Protein AF-A0A0B8PFQ0-F1 (afdb_monomer)

Organism: NCBI:txid1481914

Radius of gyration: 17.07 Å; Cα contacts (8 Å, |Δi|>4): 41; chains: 1; bounding box: 43×24×39 Å

Solvent-accessible surface area (backbone atoms only — not comparable to 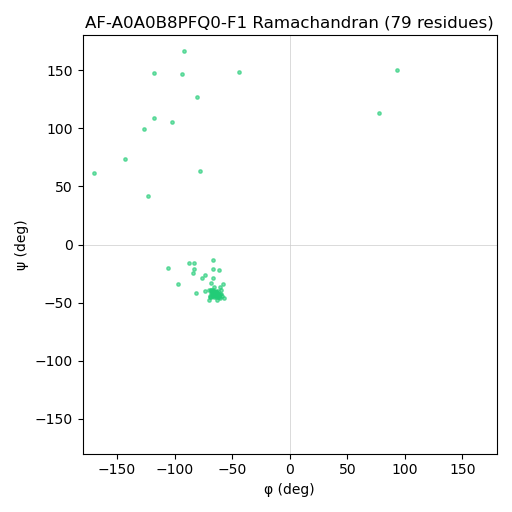full-atom values): 4539 Å² total; per-residue (Å²): 111,69,68,61,52,52,53,52,52,57,51,28,67,60,57,54,30,59,43,55,51,53,49,54,52,52,51,49,60,50,46,34,25,49,48,44,30,48,52,46,58,73,77,34,97,81,65,51,74,65,58,41,50,51,27,27,49,50,24,45,49,52,51,49,50,50,47,48,62,63,61,70,61,61,88,82,73,103,69,89,86

Nearest PDB structures (foldseek):
  5zgh-assembly1_K  TM=6.502E-01  e=6.152E+00  Cyanidioschyzon merolae strain 10D
  7blz-assembly1_K  TM=5.875E-01  e=9.419E+00  Cyanidioschyzon merolae strain 10D

InterPro domains:
  IPR001734 Sodium/solute symporter [PF00474] (19-59)
  IPR001734 Sodium/solute symporter [PS50283] (1-73)
  IPR038377 Sodium/glucose symporter superfamily [G3DSA:1.20.1730.10] (1-78)
  IPR050277 Sodium:Solute Symporter [PTHR48086] (3-70)

pLDDT: mean 73.89, std 12.95, range [38.06, 88.75]

Foldseek 3Di:
DVVVVVVCVVVCVVPVLVVVLVCVVVVQLVCLLVVQLVVCVVPDPDDDPVSSVVSNCVSNVVVVVVCCVVVVPDDDDSPDD

Mean predicted aligned error: 10.7 Å

Secondary structure (DSSP, 8-state):
-HHHHHHHHHHHHSSHHHHHHHHHHHHHHHHHHHHHHHHHHHH-TT--HHHHHHHHHHHHHHHHHHHHHHHHS--------

Structure (mmCIF, N/CA/C/O backbone):
data_AF-A0A0B8PFQ0-F1
#
_entry.id   AF-A0A0B8PFQ0-F1
#
loop_
_atom_site.group_PDB
_atom_site.id
_atom_site.type_symbol
_atom_site.label_atom_id
_atom_site.label_alt_id
_atom_site.label_comp_id
_atom_site.label_asym_id
_atom_site.label_entity_id
_atom_site.label_seq_id
_atom_site.pdbx_PDB_ins_code
_atom_site.Cartn_x
_atom_site.Cartn_y
_atom_site.Cartn_z
_atom_site.occupancy
_atom_site.B_iso_or_equiv
_atom_site.auth_seq_id
_atom_site.auth_comp_id
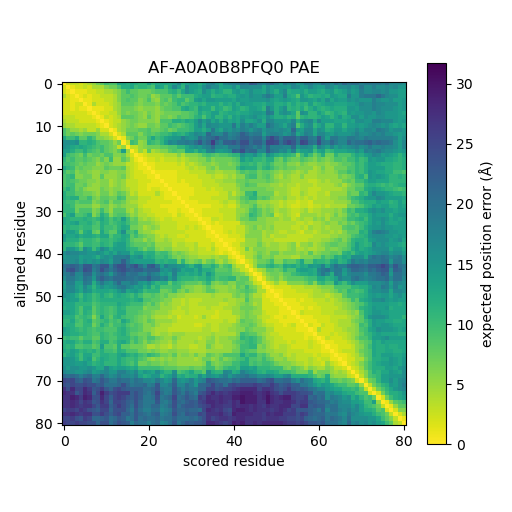_atom_site.auth_asym_id
_atom_site.auth_atom_id
_atom_site.pdbx_PDB_model_num
ATOM 1 N N . MET A 1 1 ? 1.805 9.078 -21.743 1.00 65.81 1 MET A N 1
ATOM 2 C CA . MET A 1 1 ? 1.251 7.733 -21.465 1.00 65.81 1 MET A CA 1
A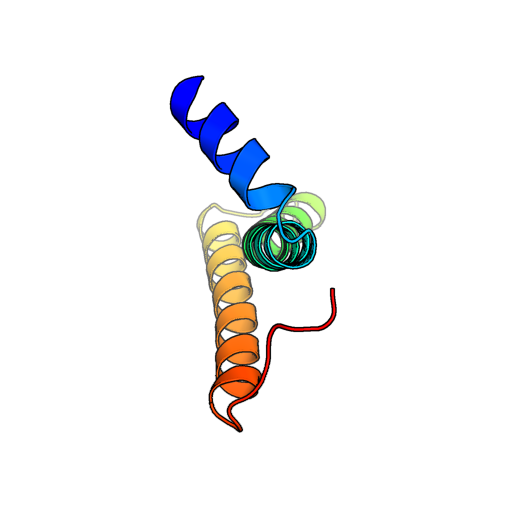TOM 3 C C . MET A 1 1 ? 1.809 6.678 -22.419 1.00 65.81 1 MET A C 1
ATOM 5 O O . MET A 1 1 ? 2.537 5.811 -21.965 1.00 65.81 1 MET A O 1
ATOM 9 N N . ALA A 1 2 ? 1.560 6.778 -23.731 1.00 78.31 2 ALA A N 1
ATOM 10 C CA . ALA A 1 2 ? 1.959 5.753 -24.706 1.00 78.31 2 ALA A CA 1
ATOM 11 C C . ALA A 1 2 ? 3.482 5.528 -24.817 1.00 78.31 2 ALA A C 1
ATOM 13 O O . ALA A 1 2 ? 3.927 4.388 -24.864 1.00 78.31 2 ALA A O 1
ATOM 14 N N . VAL A 1 3 ? 4.286 6.599 -24.776 1.00 82.38 3 VAL A N 1
ATOM 15 C CA . VAL A 1 3 ? 5.760 6.504 -24.845 1.00 82.38 3 VAL A CA 1
ATOM 16 C C . VAL A 1 3 ? 6.336 5.757 -23.636 1.00 82.38 3 VAL A C 1
ATOM 18 O O . VAL A 1 3 ? 7.181 4.885 -23.795 1.00 82.38 3 VAL A O 1
ATOM 21 N N . ALA A 1 4 ? 5.829 6.039 -22.432 1.00 78.50 4 ALA A N 1
ATOM 22 C CA . ALA A 1 4 ? 6.267 5.369 -21.208 1.00 78.50 4 ALA A CA 1
ATOM 23 C C . ALA A 1 4 ? 5.910 3.872 -21.208 1.00 78.50 4 ALA A C 1
ATOM 25 O O . ALA A 1 4 ? 6.736 3.051 -20.826 1.00 78.50 4 ALA A O 1
ATOM 26 N N . ILE A 1 5 ? 4.713 3.516 -21.693 1.00 78.00 5 ILE A N 1
ATOM 27 C CA . ILE A 1 5 ? 4.274 2.117 -21.821 1.00 78.00 5 ILE A CA 1
ATOM 28 C C . ILE A 1 5 ? 5.109 1.381 -22.881 1.00 78.00 5 ILE A C 1
ATOM 30 O O . ILE A 1 5 ? 5.518 0.249 -22.648 1.00 78.00 5 ILE A O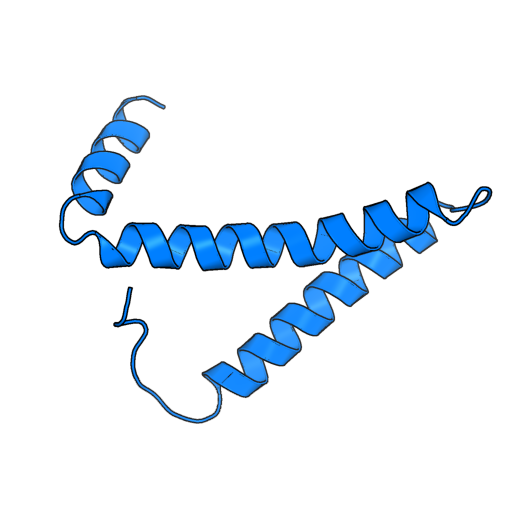 1
ATOM 34 N N . GLY A 1 6 ? 5.422 2.029 -24.010 1.00 80.88 6 GLY A N 1
ATOM 35 C CA . GLY A 1 6 ? 6.270 1.452 -25.059 1.00 80.88 6 GLY A CA 1
ATOM 36 C C . GLY A 1 6 ? 7.702 1.172 -24.592 1.00 80.88 6 GLY A C 1
ATOM 37 O O . GLY A 1 6 ? 8.227 0.089 -24.835 1.00 80.88 6 GLY A O 1
ATOM 38 N N . VAL A 1 7 ? 8.312 2.109 -23.857 1.00 78.19 7 VAL A N 1
ATOM 39 C CA . VAL A 1 7 ? 9.661 1.937 -23.288 1.00 78.19 7 VAL A CA 1
ATOM 40 C C . VAL A 1 7 ? 9.671 0.881 -22.176 1.00 78.19 7 VAL A C 1
ATOM 42 O O . VAL A 1 7 ? 10.571 0.046 -22.145 1.00 78.19 7 VAL A O 1
ATOM 45 N N . ALA A 1 8 ? 8.659 0.863 -21.301 1.00 73.94 8 ALA A N 1
ATOM 46 C CA . ALA A 1 8 ? 8.535 -0.138 -20.240 1.00 73.94 8 ALA A CA 1
ATOM 47 C C . ALA A 1 8 ? 8.290 -1.553 -20.790 1.00 73.94 8 ALA A C 1
ATOM 49 O O . ALA A 1 8 ? 8.872 -2.510 -20.289 1.00 73.94 8 ALA A O 1
ATOM 50 N N . GLY A 1 9 ? 7.483 -1.690 -21.847 1.00 76.50 9 GLY A N 1
ATOM 51 C CA . GLY A 1 9 ? 7.287 -2.961 -22.545 1.00 76.50 9 GLY A CA 1
ATOM 52 C C . GLY A 1 9 ? 8.570 -3.461 -23.212 1.00 76.50 9 GLY A C 1
ATOM 53 O O . GLY A 1 9 ? 8.898 -4.639 -23.103 1.00 76.50 9 GLY A O 1
ATOM 54 N N . TYR A 1 10 ? 9.343 -2.564 -23.835 1.00 75.56 10 TYR A N 1
ATOM 55 C CA . TYR A 1 10 ? 10.621 -2.918 -24.458 1.00 75.56 10 TYR A CA 1
ATOM 56 C C . TYR A 1 10 ? 11.692 -3.338 -23.433 1.00 75.56 10 TYR A C 1
ATOM 58 O O . TYR A 1 10 ? 12.376 -4.338 -23.645 1.00 75.56 10 TYR A O 1
ATOM 66 N N . LEU A 1 11 ? 11.804 -2.630 -22.300 1.00 71.19 11 LEU A N 1
ATOM 67 C CA . LEU A 1 11 ? 12.714 -3.000 -21.202 1.00 71.19 11 LEU A CA 1
ATOM 68 C C . LEU A 1 11 ? 12.237 -4.221 -20.398 1.00 71.19 11 LEU A C 1
ATOM 70 O O . LEU A 1 11 ? 13.052 -4.907 -19.795 1.00 71.19 11 LEU A O 1
ATOM 74 N N . GLY A 1 12 ? 10.932 -4.494 -20.358 1.00 68.88 12 GLY A N 1
ATOM 75 C CA . GLY A 1 12 ? 10.381 -5.651 -19.650 1.00 68.88 12 GLY A CA 1
ATOM 76 C C . GLY A 1 12 ? 10.572 -6.973 -20.395 1.00 68.88 12 GLY A C 1
ATOM 77 O O . GLY A 1 12 ? 10.687 -8.016 -19.760 1.00 68.88 12 GLY A O 1
ATOM 78 N N . LEU A 1 13 ? 10.632 -6.940 -21.730 1.00 69.38 13 LEU A N 1
ATOM 79 C CA . LEU A 1 13 ? 10.849 -8.126 -22.569 1.00 69.38 13 LEU A CA 1
ATOM 80 C C . LEU A 1 13 ? 12.339 -8.505 -22.708 1.00 69.38 13 LEU A C 1
ATOM 82 O O . LEU A 1 13 ? 12.645 -9.661 -22.987 1.00 69.38 13 LEU A O 1
ATOM 86 N N . ASN A 1 14 ? 13.259 -7.566 -22.463 1.00 68.25 14 ASN A N 1
ATOM 87 C CA . ASN A 1 14 ? 14.713 -7.754 -22.497 1.00 68.25 14 ASN A CA 1
ATOM 88 C C . ASN A 1 14 ? 15.337 -7.266 -21.173 1.00 68.25 14 ASN A C 1
ATOM 90 O O . ASN A 1 14 ? 15.581 -6.062 -21.080 1.00 68.25 14 ASN A O 1
ATOM 94 N N . PRO A 1 15 ? 15.683 -8.091 -20.163 1.00 64.81 15 PRO A N 1
ATOM 95 C CA . PRO A 1 15 ? 15.413 -9.500 -19.871 1.00 64.81 15 PRO A CA 1
ATOM 96 C C . PRO A 1 15 ? 14.171 -9.680 -18.956 1.00 64.81 15 PRO A C 1
ATOM 98 O O . PRO A 1 15 ? 13.951 -8.871 -18.049 1.00 64.81 15 PRO A O 1
ATOM 101 N N . PRO A 1 16 ? 13.393 -10.770 -19.116 1.00 62.81 16 PRO A N 1
ATOM 102 C CA . PRO A 1 16 ? 12.063 -10.943 -18.501 1.00 62.81 16 PRO A CA 1
ATOM 103 C C . PRO A 1 16 ? 12.048 -10.929 -16.963 1.00 62.81 16 PRO A C 1
ATOM 105 O O . PRO A 1 16 ? 11.026 -10.612 -16.348 1.00 62.81 16 PRO A O 1
ATOM 108 N N . GLY A 1 17 ? 13.188 -11.207 -16.336 1.00 69.62 17 GLY A N 1
ATOM 109 C CA . GLY A 1 17 ? 13.314 -11.256 -14.885 1.00 69.62 17 GLY A CA 1
ATOM 110 C C . GLY A 1 17 ? 13.126 -9.928 -14.154 1.00 69.62 17 GLY A C 1
ATOM 111 O O . GLY A 1 17 ? 12.611 -9.872 -13.034 1.00 69.62 17 GLY A O 1
ATOM 112 N N . PHE A 1 18 ? 13.456 -8.815 -14.813 1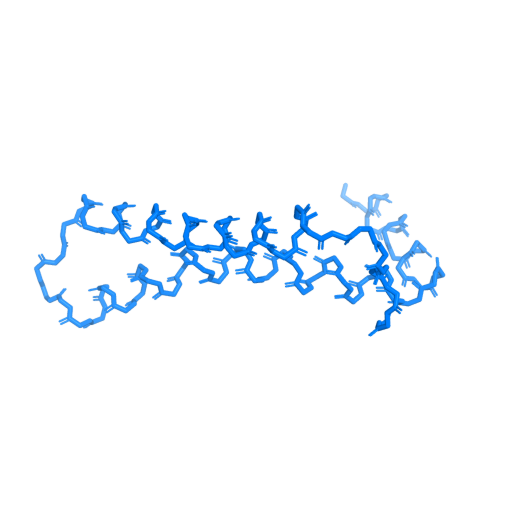.00 69.94 18 PHE A N 1
ATOM 113 C CA . PHE A 1 18 ? 13.298 -7.482 -14.232 1.00 69.94 18 PHE A CA 1
ATOM 114 C C . PHE A 1 18 ? 11.820 -7.080 -14.109 1.00 69.94 18 PHE A C 1
ATOM 116 O O . PHE A 1 18 ? 11.400 -6.501 -13.101 1.00 69.94 18 PHE A O 1
ATOM 123 N N . ALA A 1 19 ? 11.010 -7.430 -15.110 1.00 77.62 19 ALA A N 1
ATOM 124 C CA . ALA A 1 19 ? 9.574 -7.174 -15.089 1.00 77.62 19 ALA A CA 1
ATOM 125 C C . ALA A 1 19 ? 8.880 -7.989 -13.989 1.00 77.62 19 ALA A C 1
ATOM 127 O O . ALA A 1 19 ? 8.075 -7.451 -13.229 1.00 77.62 19 ALA A O 1
ATOM 128 N N . ALA A 1 20 ? 9.236 -9.268 -13.849 1.00 79.75 20 ALA A N 1
ATOM 129 C CA . ALA A 1 20 ? 8.648 -10.133 -12.835 1.00 79.75 20 ALA A CA 1
ATOM 130 C C . ALA A 1 20 ? 9.004 -9.6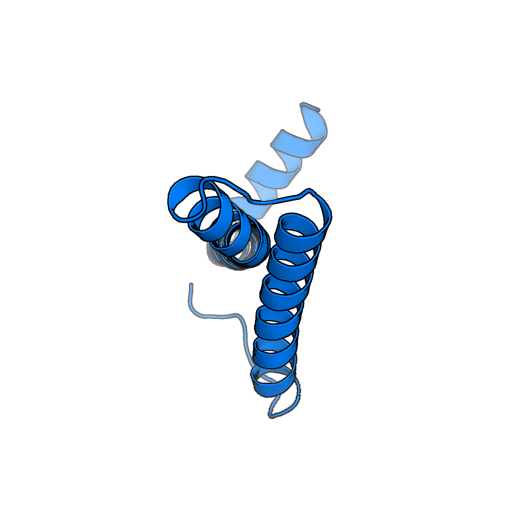69 -11.404 1.00 79.75 20 ALA A C 1
ATOM 132 O O . ALA A 1 20 ? 8.125 -9.583 -10.542 1.00 79.75 20 ALA A O 1
ATOM 133 N N . GLY A 1 21 ? 10.261 -9.281 -11.155 1.00 77.31 21 GLY A N 1
ATOM 134 C CA . GLY A 1 21 ? 10.711 -8.800 -9.841 1.00 77.31 21 GLY A CA 1
ATOM 135 C C . GLY A 1 21 ? 10.131 -7.453 -9.421 1.00 77.31 21 GLY A C 1
ATOM 136 O O . GLY A 1 21 ? 9.757 -7.274 -8.259 1.00 77.31 21 GLY A O 1
ATOM 137 N N . THR A 1 22 ? 10.002 -6.511 -10.353 1.00 81.12 22 THR A N 1
ATOM 138 C CA . THR A 1 22 ? 9.433 -5.187 -10.052 1.00 81.12 22 THR A CA 1
ATOM 139 C C . THR A 1 22 ? 7.941 -5.264 -9.728 1.00 81.12 22 THR A C 1
ATOM 141 O O . THR A 1 22 ? 7.498 -4.616 -8.778 1.00 81.12 22 THR A O 1
ATOM 144 N N . VAL A 1 23 ? 7.177 -6.109 -10.431 1.00 85.31 23 VAL A N 1
ATOM 145 C CA . VAL A 1 23 ? 5.757 -6.350 -10.124 1.00 85.31 23 VAL A CA 1
ATOM 146 C C . VAL A 1 23 ? 5.595 -7.058 -8.781 1.00 85.31 23 VAL A C 1
ATOM 148 O O . VAL A 1 23 ? 4.750 -6.647 -7.987 1.00 85.31 23 VAL A O 1
ATOM 151 N N . ALA A 1 24 ? 6.420 -8.069 -8.487 1.00 85.06 24 ALA A N 1
ATOM 152 C CA . ALA A 1 24 ? 6.363 -8.789 -7.214 1.00 85.06 24 ALA A CA 1
ATOM 153 C C . ALA A 1 24 ? 6.603 -7.859 -6.010 1.00 85.06 24 ALA A C 1
ATOM 155 O O . ALA A 1 24 ? 5.866 -7.919 -5.024 1.00 85.06 24 ALA A O 1
ATOM 156 N N . LEU A 1 25 ? 7.577 -6.947 -6.107 1.00 82.56 25 LEU A N 1
ATOM 157 C CA . LEU A 1 25 ? 7.829 -5.953 -5.061 1.00 82.56 25 LEU A CA 1
ATOM 158 C C . LEU A 1 25 ? 6.714 -4.906 -4.956 1.00 82.56 25 LEU A C 1
ATOM 160 O O . LEU A 1 25 ? 6.270 -4.600 -3.849 1.00 82.56 25 LEU A O 1
ATOM 164 N N . ALA A 1 26 ? 6.246 -4.369 -6.085 1.00 86.75 26 ALA A N 1
ATOM 165 C CA . ALA A 1 26 ? 5.206 -3.343 -6.095 1.00 86.75 26 ALA A CA 1
ATOM 166 C C . ALA A 1 26 ? 3.862 -3.878 -5.575 1.00 86.75 26 ALA A C 1
ATOM 168 O O . ALA A 1 26 ? 3.223 -3.237 -4.739 1.00 86.75 26 ALA A O 1
ATOM 169 N N . PHE A 1 27 ? 3.449 -5.068 -6.020 1.00 87.75 27 PHE A N 1
ATOM 170 C CA . PHE A 1 27 ? 2.220 -5.702 -5.553 1.00 87.75 27 PHE A CA 1
ATOM 171 C C . PHE A 1 27 ? 2.320 -6.099 -4.080 1.00 87.75 27 PHE A C 1
ATOM 173 O O . PHE A 1 27 ? 1.372 -5.870 -3.338 1.00 87.75 27 PHE A O 1
ATOM 180 N N . GLY A 1 28 ? 3.469 -6.612 -3.628 1.00 86.75 28 GLY A N 1
ATOM 181 C CA . GLY A 1 28 ? 3.693 -6.938 -2.218 1.00 86.75 28 GLY A CA 1
ATOM 182 C C . GLY A 1 28 ? 3.585 -5.721 -1.293 1.00 86.75 28 GLY A C 1
ATOM 183 O O . GLY A 1 28 ? 2.891 -5.781 -0.280 1.00 86.75 28 GLY A O 1
ATOM 184 N N . LEU A 1 29 ? 4.206 -4.595 -1.665 1.00 86.56 29 LEU A N 1
ATOM 185 C CA . LEU A 1 29 ? 4.121 -3.338 -0.907 1.00 86.56 29 LEU A CA 1
ATOM 186 C C . LEU A 1 29 ? 2.708 -2.739 -0.901 1.00 86.56 29 LEU A C 1
ATOM 188 O O . LEU A 1 29 ? 2.272 -2.187 0.107 1.00 86.56 29 LEU A O 1
ATOM 192 N N . ALA A 1 30 ? 1.974 -2.847 -2.010 1.00 88.38 30 ALA A N 1
ATOM 193 C CA . ALA A 1 30 ? 0.588 -2.393 -2.069 1.00 88.38 30 ALA A CA 1
ATOM 194 C C . ALA A 1 30 ? -0.331 -3.303 -1.234 1.00 88.38 30 ALA A C 1
ATOM 196 O O . ALA A 1 30 ? -1.109 -2.822 -0.406 1.00 88.38 30 ALA A O 1
ATOM 197 N N . ALA A 1 31 ? -0.204 -4.622 -1.401 1.00 86.44 31 ALA A N 1
ATOM 198 C CA . ALA A 1 31 ? -0.988 -5.623 -0.688 1.00 86.44 31 ALA A CA 1
ATOM 199 C C . ALA A 1 31 ? -0.775 -5.547 0.826 1.00 86.44 31 ALA A C 1
ATOM 201 O O . ALA A 1 31 ? -1.735 -5.697 1.577 1.00 86.44 31 ALA A O 1
ATOM 202 N N . SER A 1 32 ? 0.438 -5.249 1.295 1.00 88.00 32 SER A N 1
ATOM 203 C CA . SER A 1 32 ? 0.705 -5.179 2.729 1.00 88.00 32 SER A CA 1
ATOM 204 C C . SER A 1 32 ? -0.013 -4.043 3.446 1.00 88.00 32 SER A C 1
ATOM 206 O O . SER A 1 32 ? -0.215 -4.149 4.647 1.00 88.00 32 SER A O 1
ATOM 208 N N . SER A 1 33 ? -0.445 -2.993 2.744 1.00 84.94 33 SER A N 1
ATOM 209 C CA . SER A 1 33 ? -1.235 -1.897 3.325 1.00 84.94 33 SER A CA 1
ATOM 210 C C . SER A 1 33 ? -2.741 -2.062 3.092 1.00 84.94 33 SER A C 1
ATOM 212 O O . SER A 1 33 ? -3.545 -1.747 3.970 1.00 84.94 33 SER A O 1
ATOM 214 N N . ILE A 1 34 ? -3.129 -2.626 1.944 1.00 86.69 34 ILE A N 1
ATOM 215 C CA . ILE A 1 34 ? -4.530 -2.867 1.575 1.00 86.69 34 ILE A CA 1
ATOM 216 C C . ILE A 1 34 ? -5.132 -4.033 2.361 1.00 86.69 34 ILE A C 1
ATOM 218 O O . ILE A 1 34 ? -6.277 -3.953 2.800 1.00 86.69 34 ILE A O 1
ATOM 222 N N . PHE A 1 35 ? -4.382 -5.113 2.572 1.00 85.94 35 PHE A N 1
ATOM 223 C CA . PHE A 1 35 ? -4.900 -6.314 3.224 1.00 85.94 35 PHE A CA 1
ATOM 224 C C . PHE A 1 35 ? -5.265 -6.099 4.706 1.00 85.94 35 PHE A C 1
ATOM 226 O O . PHE A 1 35 ? -6.363 -6.501 5.103 1.00 85.94 35 PHE A O 1
ATOM 233 N N . PRO A 1 36 ? -4.441 -5.412 5.527 1.00 82.50 36 PRO A N 1
ATOM 234 C CA . PRO A 1 36 ? -4.813 -5.057 6.894 1.00 82.50 36 PRO A CA 1
ATOM 235 C C . PRO A 1 36 ? -6.030 -4.139 6.934 1.00 82.50 36 PRO A C 1
ATOM 237 O O . PRO A 1 36 ? -6.923 -4.370 7.742 1.00 82.50 36 PRO A O 1
ATOM 240 N N . ALA A 1 37 ? -6.095 -3.142 6.042 1.00 86.06 37 ALA A N 1
ATOM 241 C CA . ALA A 1 37 ? -7.217 -2.211 5.964 1.00 86.06 37 ALA A CA 1
ATOM 242 C C . ALA A 1 37 ? -8.530 -2.922 5.587 1.00 86.06 37 ALA A C 1
ATOM 244 O O . ALA A 1 37 ? -9.572 -2.643 6.180 1.00 86.06 37 ALA A O 1
ATOM 245 N N . LEU A 1 38 ? -8.480 -3.884 4.657 1.00 85.25 38 LEU A N 1
ATOM 246 C CA . LEU A 1 38 ? -9.632 -4.701 4.267 1.00 85.25 38 LEU A CA 1
ATOM 247 C C . LEU A 1 38 ? -10.075 -5.660 5.378 1.00 85.25 38 LEU A C 1
ATOM 249 O O . LEU A 1 38 ? -11.267 -5.732 5.664 1.00 85.25 38 LEU A O 1
ATOM 253 N N . MET A 1 39 ? -9.150 -6.371 6.034 1.00 82.81 39 MET A N 1
ATOM 254 C CA . MET A 1 39 ? -9.492 -7.259 7.156 1.00 82.81 39 MET A CA 1
ATOM 255 C C . MET A 1 39 ? -10.134 -6.490 8.307 1.00 82.81 39 MET A C 1
ATOM 257 O O . MET A 1 39 ? -11.155 -6.913 8.844 1.00 82.81 39 MET A O 1
ATOM 261 N N . MET A 1 40 ? -9.589 -5.320 8.627 1.00 80.00 40 MET A N 1
ATOM 262 C CA . MET A 1 40 ? -10.162 -4.403 9.601 1.00 80.00 40 MET A CA 1
ATOM 263 C C . MET A 1 40 ? -11.563 -3.914 9.192 1.00 80.00 40 MET A C 1
ATOM 265 O O . MET A 1 40 ? -12.486 -3.949 10.006 1.00 80.00 40 MET A O 1
ATOM 269 N N . GLY A 1 41 ? -11.753 -3.523 7.930 1.00 75.56 41 GLY A N 1
ATOM 270 C CA . GLY A 1 41 ? -13.043 -3.052 7.419 1.00 75.56 41 GLY A CA 1
ATOM 271 C C . GLY A 1 41 ? -14.136 -4.126 7.336 1.00 75.56 41 GLY A C 1
ATOM 272 O O . GLY A 1 41 ? -15.303 -3.812 7.551 1.00 75.56 41 GLY A O 1
ATOM 273 N N . ILE A 1 42 ? -13.785 -5.387 7.051 1.00 79.19 42 ILE A N 1
ATOM 274 C CA . ILE A 1 42 ? -14.757 -6.491 6.948 1.00 79.19 42 ILE A CA 1
ATOM 275 C C . ILE A 1 42 ? -15.131 -7.044 8.331 1.00 79.19 42 ILE A C 1
ATOM 277 O O . ILE A 1 42 ? -16.305 -7.312 8.582 1.00 79.19 42 ILE A O 1
ATOM 281 N N . PHE A 1 43 ? -14.163 -7.213 9.238 1.00 68.06 43 PHE A N 1
ATOM 282 C CA . PHE A 1 43 ? -14.404 -7.855 10.537 1.00 68.06 43 PHE A CA 1
ATOM 283 C C . PHE A 1 43 ? -14.867 -6.901 11.644 1.00 68.06 43 PHE A C 1
ATOM 285 O O . PHE A 1 43 ? -15.393 -7.368 12.654 1.00 68.06 43 PHE A O 1
ATOM 292 N N . SER A 1 44 ? -14.720 -5.582 11.480 1.00 60.91 44 SER A N 1
ATOM 293 C CA . SER A 1 44 ? -15.134 -4.613 12.497 1.00 60.91 44 SER A CA 1
ATOM 294 C C . SER A 1 44 ? -16.223 -3.674 11.991 1.00 60.91 44 SER A C 1
ATOM 296 O O . SER A 1 44 ? -15.987 -2.758 11.207 1.00 60.91 44 SER A O 1
ATOM 298 N N . LYS A 1 45 ? -17.438 -3.860 12.514 1.00 60.94 45 LYS A N 1
ATOM 299 C CA . LYS A 1 45 ? -18.616 -3.033 12.200 1.00 60.94 45 LYS A CA 1
ATOM 300 C C . LYS A 1 45 ? -18.498 -1.582 12.711 1.00 60.94 45 LYS A C 1
ATOM 302 O O . LYS A 1 45 ? -19.274 -0.736 12.285 1.00 60.94 45 LYS A O 1
ATOM 307 N N . ASN A 1 46 ? -17.528 -1.302 13.594 1.00 68.44 46 ASN A N 1
ATOM 308 C CA . ASN A 1 46 ? -17.225 0.017 14.173 1.00 68.44 46 ASN A CA 1
ATOM 309 C C . ASN A 1 46 ? -15.768 0.437 13.914 1.00 68.44 46 ASN A C 1
ATOM 311 O O . ASN A 1 46 ? -15.105 0.944 14.821 1.00 68.44 46 ASN A O 1
ATOM 315 N N . ILE A 1 47 ? -15.227 0.206 12.714 1.00 66.12 47 ILE A N 1
ATOM 316 C CA . ILE A 1 47 ? -13.898 0.738 12.410 1.00 66.12 47 ILE A CA 1
ATOM 317 C C . ILE A 1 47 ? -13.932 2.211 12.008 1.00 66.12 47 ILE A C 1
ATOM 319 O O . ILE A 1 47 ? -14.677 2.635 11.127 1.00 66.12 47 ILE A O 1
ATOM 323 N N . ASN A 1 48 ? -13.114 2.995 12.709 1.00 74.62 48 ASN A N 1
ATOM 324 C CA . ASN A 1 48 ? -12.916 4.415 12.475 1.00 74.62 48 ASN A CA 1
ATOM 325 C C . ASN A 1 48 ? -11.745 4.642 11.500 1.00 74.62 48 ASN A C 1
ATOM 327 O O . ASN A 1 48 ? -10.951 3.744 11.206 1.00 74.62 48 ASN A O 1
ATOM 331 N N . LYS A 1 49 ? -11.629 5.873 10.986 1.00 74.81 49 LYS A N 1
ATOM 332 C CA . LYS A 1 49 ? -10.555 6.252 10.051 1.00 74.81 49 LYS A CA 1
ATOM 333 C C . LYS A 1 49 ? -9.164 6.020 10.652 1.00 74.81 49 LYS A C 1
ATOM 335 O O . LYS A 1 49 ? -8.246 5.638 9.938 1.00 74.81 49 LYS A O 1
ATOM 340 N N . GLU A 1 50 ? -9.031 6.208 11.961 1.00 79.81 50 GLU A N 1
ATOM 341 C CA . GLU A 1 50 ? -7.778 6.042 12.701 1.00 79.81 50 GLU A CA 1
ATOM 342 C C . GLU A 1 50 ? -7.314 4.580 12.744 1.00 79.81 50 GLU A C 1
ATOM 344 O O . GLU A 1 50 ? -6.139 4.313 12.513 1.00 79.81 50 GLU A O 1
ATOM 349 N N . GLY A 1 51 ? -8.226 3.622 12.937 1.00 80.44 51 GLY A N 1
ATOM 350 C CA . GLY A 1 51 ? -7.929 2.190 12.904 1.00 80.44 51 GLY A CA 1
ATOM 351 C C . GLY A 1 51 ? -7.464 1.725 11.525 1.00 80.44 51 GLY A C 1
ATOM 352 O O . GLY A 1 51 ? -6.480 0.997 11.420 1.00 80.44 51 GLY A O 1
ATOM 353 N N . ALA A 1 52 ? -8.095 2.218 10.454 1.00 79.88 52 ALA A N 1
ATOM 354 C CA . ALA A 1 52 ? -7.656 1.932 9.087 1.00 79.88 52 ALA A CA 1
ATOM 355 C C . ALA A 1 52 ? -6.249 2.494 8.796 1.00 79.88 52 ALA A C 1
ATOM 357 O O . ALA A 1 52 ? -5.426 1.818 8.178 1.00 79.88 52 ALA A O 1
ATOM 358 N N . ILE A 1 53 ? -5.946 3.705 9.276 1.00 83.69 53 ILE A N 1
ATOM 359 C CA . ILE A 1 53 ? -4.618 4.322 9.136 1.00 83.69 53 ILE A CA 1
ATOM 360 C C . ILE A 1 53 ? -3.570 3.552 9.950 1.00 83.69 53 ILE A C 1
ATOM 362 O O . ILE A 1 53 ? -2.499 3.252 9.425 1.00 83.69 53 ILE A O 1
ATOM 366 N N . ALA A 1 54 ? -3.884 3.163 11.188 1.00 85.06 54 ALA A N 1
ATOM 367 C CA . ALA A 1 54 ? -3.006 2.335 12.011 1.00 85.06 54 ALA A CA 1
ATOM 368 C C . ALA A 1 54 ? -2.716 0.975 11.349 1.00 85.06 54 ALA A C 1
ATOM 370 O O . ALA A 1 54 ? -1.571 0.526 11.357 1.00 85.06 54 ALA A O 1
ATOM 371 N N . GLY A 1 55 ? -3.716 0.357 10.707 1.00 84.12 55 GLY A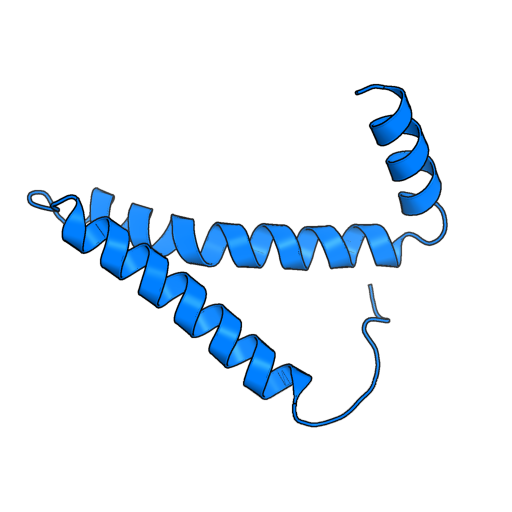 N 1
ATOM 372 C CA . GLY A 1 55 ? -3.552 -0.872 9.925 1.00 84.12 55 GLY A CA 1
ATOM 373 C C . GLY A 1 55 ? -2.641 -0.698 8.704 1.00 84.12 55 GLY A C 1
ATOM 374 O O . GLY A 1 55 ? -1.761 -1.529 8.477 1.00 84.12 55 GLY A O 1
ATOM 375 N N . MET A 1 56 ? -2.788 0.400 7.954 1.00 88.75 56 MET A N 1
ATOM 376 C CA . MET A 1 56 ? -1.895 0.715 6.829 1.00 88.75 56 MET A CA 1
ATOM 377 C C . MET A 1 56 ? -0.449 0.954 7.292 1.00 88.75 56 MET A C 1
ATOM 379 O O . MET A 1 56 ? 0.482 0.437 6.674 1.00 88.75 56 MET A O 1
ATOM 383 N N . ILE A 1 57 ? -0.249 1.682 8.398 1.00 87.88 57 ILE A N 1
ATOM 384 C CA . ILE A 1 57 ? 1.082 1.940 8.973 1.00 87.88 57 ILE A CA 1
ATOM 385 C C . ILE A 1 57 ? 1.714 0.646 9.493 1.00 87.88 57 ILE A C 1
ATOM 387 O O . ILE A 1 57 ? 2.888 0.400 9.226 1.00 87.88 57 ILE A O 1
ATOM 391 N N . ALA A 1 58 ? 0.953 -0.205 10.185 1.00 85.88 58 ALA A N 1
ATOM 392 C CA . ALA A 1 58 ? 1.437 -1.501 10.652 1.00 85.88 58 ALA A CA 1
ATOM 393 C C . ALA A 1 58 ? 1.845 -2.405 9.475 1.00 85.88 58 ALA A C 1
ATOM 395 O O . ALA A 1 58 ? 2.918 -3.004 9.501 1.00 85.88 58 ALA A O 1
ATOM 396 N N . GLY A 1 59 ? 1.041 -2.445 8.410 1.00 84.81 59 GLY A N 1
ATOM 397 C CA . GLY A 1 59 ? 1.312 -3.219 7.198 1.00 84.81 59 GLY A CA 1
ATOM 398 C C . GLY A 1 59 ? 2.573 -2.789 6.442 1.00 84.81 59 GLY A C 1
ATOM 399 O O . GLY A 1 59 ? 3.440 -3.614 6.127 1.00 84.81 59 GLY A O 1
ATOM 400 N N . ILE A 1 60 ? 2.732 -1.480 6.218 1.00 85.00 60 ILE A N 1
ATOM 401 C CA . ILE A 1 60 ? 3.953 -0.912 5.627 1.00 85.00 60 ILE A CA 1
ATOM 402 C C . ILE A 1 60 ? 5.147 -1.125 6.565 1.00 85.00 60 ILE A C 1
ATOM 404 O O . ILE A 1 60 ? 6.212 -1.536 6.110 1.00 85.00 60 ILE A O 1
ATOM 408 N N . GLY A 1 61 ? 4.969 -0.915 7.871 1.00 85.88 61 GLY A N 1
ATOM 409 C CA . GLY A 1 61 ? 6.006 -1.097 8.886 1.00 85.88 61 GLY A CA 1
ATOM 410 C C . GLY A 1 61 ? 6.559 -2.520 8.928 1.00 85.88 61 GLY A C 1
ATOM 411 O O . GLY A 1 61 ? 7.772 -2.698 8.926 1.00 85.88 61 GLY A O 1
ATOM 412 N N . ILE A 1 62 ? 5.694 -3.536 8.877 1.00 81.56 62 ILE A N 1
ATOM 413 C CA . ILE A 1 62 ? 6.091 -4.954 8.854 1.00 81.56 62 ILE A CA 1
ATOM 414 C C . ILE A 1 62 ? 6.820 -5.303 7.553 1.00 81.56 62 ILE A C 1
ATOM 416 O O . ILE A 1 62 ? 7.821 -6.017 7.576 1.00 81.56 62 ILE A O 1
ATOM 420 N N . THR A 1 63 ? 6.362 -4.769 6.420 1.00 81.56 63 THR A N 1
ATOM 421 C CA . THR A 1 63 ? 6.982 -5.036 5.112 1.00 81.56 63 THR A CA 1
ATOM 422 C C . THR A 1 63 ? 8.355 -4.396 5.009 1.00 81.56 63 THR A C 1
ATOM 424 O O . THR A 1 63 ? 9.308 -5.042 4.585 1.00 81.56 63 THR A O 1
ATOM 427 N N . LEU A 1 64 ? 8.480 -3.142 5.443 1.00 77.06 64 LEU A N 1
ATOM 428 C CA . LEU A 1 64 ? 9.763 -2.458 5.502 1.00 77.06 64 LEU A CA 1
ATOM 429 C C . LEU A 1 64 ? 10.690 -3.145 6.500 1.00 77.06 64 LEU A C 1
ATOM 431 O O . LEU A 1 64 ? 11.829 -3.411 6.145 1.00 77.06 64 LEU A O 1
ATOM 435 N N . PHE A 1 65 ? 10.216 -3.509 7.694 1.00 79.44 65 PHE A N 1
ATOM 436 C CA . PHE A 1 65 ? 11.011 -4.255 8.672 1.00 79.44 65 PHE A CA 1
ATOM 437 C C . PHE A 1 65 ? 11.536 -5.574 8.088 1.00 79.44 65 PHE A C 1
ATOM 439 O O . PHE A 1 65 ? 12.725 -5.862 8.193 1.00 79.44 65 PHE A O 1
ATOM 446 N N . TYR A 1 66 ? 10.688 -6.339 7.397 1.00 71.12 66 TYR A N 1
ATOM 447 C CA . TYR A 1 66 ? 11.093 -7.573 6.726 1.00 71.12 66 TYR A CA 1
ATOM 448 C C . TYR A 1 66 ? 12.128 -7.323 5.620 1.00 71.12 66 TYR A C 1
ATOM 450 O O . TYR A 1 66 ? 13.146 -8.010 5.564 1.00 71.12 66 TYR A O 1
ATOM 458 N N . VAL A 1 67 ? 11.917 -6.305 4.779 1.00 72.00 67 VAL A N 1
ATOM 459 C CA . VAL A 1 67 ? 12.867 -5.909 3.729 1.00 72.00 67 VAL A CA 1
ATOM 460 C C . VAL A 1 67 ? 14.189 -5.444 4.337 1.00 72.00 67 VAL A C 1
ATOM 462 O O . VAL A 1 67 ? 15.233 -5.853 3.852 1.00 72.00 67 VAL A O 1
ATOM 465 N N . PHE A 1 68 ? 14.194 -4.666 5.419 1.00 67.44 68 PHE A N 1
ATOM 466 C CA . PHE A 1 68 ? 15.422 -4.248 6.098 1.00 67.44 68 PHE A CA 1
ATOM 467 C C . PHE A 1 68 ? 16.186 -5.441 6.674 1.00 67.44 68 PHE A C 1
ATOM 469 O O . PHE A 1 68 ? 17.388 -5.543 6.449 1.00 67.44 68 PHE A O 1
ATOM 476 N N . GLN A 1 69 ? 15.506 -6.390 7.320 1.00 64.56 69 GLN A N 1
ATOM 477 C CA . GLN A 1 69 ? 16.138 -7.611 7.832 1.00 64.56 69 GLN A CA 1
ATOM 478 C C . GLN A 1 69 ? 16.727 -8.467 6.690 1.00 64.56 69 GLN A C 1
ATOM 480 O O . GLN A 1 69 ? 17.857 -8.940 6.795 1.00 64.56 69 GLN A O 1
ATOM 485 N N . HIS A 1 70 ? 16.012 -8.614 5.566 1.00 56.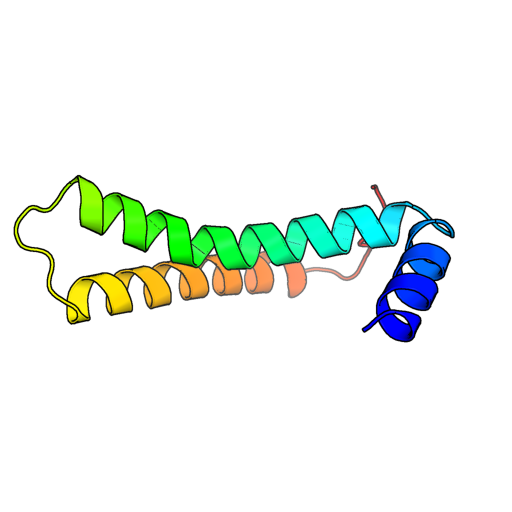91 70 HIS A N 1
ATOM 486 C CA . HIS A 1 70 ? 16.460 -9.403 4.407 1.00 56.91 70 HIS A CA 1
ATOM 487 C C . HIS A 1 70 ? 17.404 -8.669 3.434 1.00 56.91 70 HIS A C 1
ATOM 489 O O . HIS A 1 70 ? 18.020 -9.313 2.586 1.00 56.91 70 HIS A O 1
ATOM 495 N N . LYS A 1 71 ? 17.506 -7.336 3.48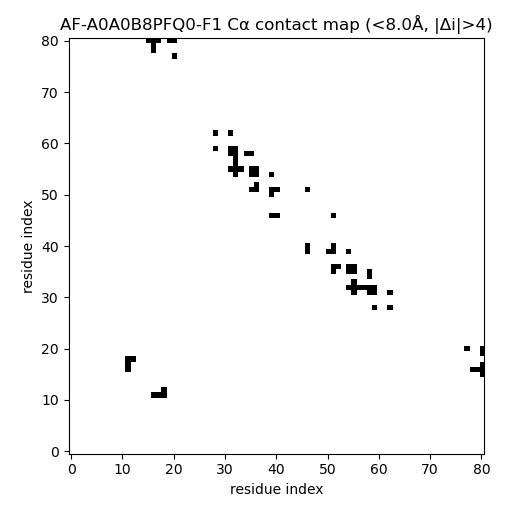8 1.00 51.16 71 LYS A N 1
ATOM 496 C CA . LYS A 1 71 ? 18.381 -6.524 2.619 1.00 51.16 71 LYS A CA 1
ATOM 497 C C . LYS A 1 71 ? 19.616 -5.980 3.338 1.00 51.16 71 LYS A C 1
ATOM 499 O O . LYS A 1 71 ? 20.573 -5.646 2.646 1.00 51.16 71 LYS A O 1
ATOM 504 N N . ALA A 1 72 ? 19.626 -5.896 4.672 1.00 43.72 72 ALA A N 1
ATOM 505 C CA . ALA A 1 72 ? 20.785 -5.423 5.439 1.00 43.72 72 ALA A CA 1
ATOM 506 C C . ALA A 1 72 ? 21.832 -6.518 5.706 1.00 43.72 72 ALA A C 1
ATOM 508 O O . ALA A 1 72 ? 23.007 -6.201 5.874 1.00 43.72 72 ALA A O 1
ATOM 509 N N . SER A 1 73 ? 21.445 -7.798 5.713 1.00 39.56 73 SER A N 1
ATOM 510 C CA . SER A 1 73 ? 22.392 -8.908 5.828 1.00 39.56 73 SER A CA 1
ATOM 511 C C . SER A 1 73 ? 22.606 -9.542 4.455 1.00 39.56 73 SER A C 1
ATOM 513 O O . SER A 1 73 ? 21.746 -10.249 3.944 1.00 39.56 73 SER A O 1
ATOM 515 N N . CYS A 1 74 ? 23.767 -9.264 3.870 1.00 38.06 74 CYS A N 1
ATOM 516 C CA . CYS A 1 74 ? 24.298 -9.841 2.635 1.00 38.06 74 CYS A CA 1
ATOM 517 C C . CYS A 1 74 ? 23.731 -9.318 1.300 1.00 38.06 74 CYS A C 1
ATOM 519 O O . CYS A 1 74 ? 22.602 -9.548 0.878 1.00 38.06 74 CYS A O 1
ATOM 521 N N . SER A 1 75 ? 24.644 -8.650 0.597 1.00 57.47 75 SER A N 1
ATOM 522 C CA . SER A 1 75 ? 24.681 -8.475 -0.850 1.00 57.47 75 SER A CA 1
ATOM 523 C C . SER A 1 75 ? 24.370 -9.777 -1.614 1.00 57.47 75 SER A C 1
ATOM 525 O O . SER A 1 75 ? 24.788 -10.854 -1.190 1.00 57.47 75 SER A O 1
ATOM 527 N N . SER A 1 76 ? 23.756 -9.619 -2.797 1.00 45.41 76 SER A N 1
ATOM 528 C CA . SER A 1 76 ? 23.497 -10.619 -3.856 1.00 45.41 76 SER A CA 1
ATOM 529 C C . SER A 1 76 ? 22.137 -11.346 -3.811 1.00 45.41 76 SER A C 1
ATOM 531 O O . SER A 1 76 ? 21.575 -11.580 -2.747 1.00 45.41 76 SER A O 1
ATOM 533 N N . PRO A 1 77 ? 21.589 -11.766 -4.961 1.00 53.44 77 PRO A N 1
ATOM 534 C CA . PRO A 1 77 ? 21.181 -10.961 -6.106 1.00 53.44 77 PRO A CA 1
ATOM 535 C C . PRO A 1 77 ? 19.662 -11.103 -6.321 1.00 53.44 77 PRO A C 1
ATOM 537 O O . PRO A 1 77 ? 19.073 -12.159 -6.105 1.00 53.44 77 PRO A O 1
ATOM 540 N N . ILE A 1 78 ? 19.009 -10.047 -6.807 1.00 53.81 78 ILE A N 1
ATOM 541 C CA . ILE A 1 78 ? 17.640 -10.124 -7.350 1.00 53.81 78 ILE A CA 1
ATOM 542 C C . ILE A 1 78 ? 17.750 -10.724 -8.763 1.00 53.81 78 ILE A C 1
ATOM 544 O O . ILE A 1 78 ? 17.539 -10.062 -9.770 1.00 53.81 78 ILE A O 1
ATOM 548 N N . GLY A 1 79 ? 18.213 -11.969 -8.817 1.00 58.59 79 GLY A N 1
ATOM 549 C CA . GLY A 1 79 ? 18.448 -12.746 -10.023 1.00 58.59 79 GLY A CA 1
ATOM 550 C C . GLY A 1 79 ? 18.073 -14.195 -9.758 1.00 58.59 79 GLY A C 1
ATOM 551 O O . GLY A 1 79 ? 18.953 -15.017 -9.551 1.00 58.59 79 GLY A O 1
ATOM 552 N N . ASN A 1 80 ? 16.769 -14.465 -9.683 1.00 42.12 80 ASN A N 1
ATOM 553 C CA . ASN A 1 80 ? 16.148 -15.728 -10.094 1.00 42.12 80 ASN A CA 1
ATOM 554 C C . ASN A 1 80 ? 14.618 -15.584 -10.088 1.00 42.12 80 ASN A C 1
ATOM 556 O O . ASN A 1 80 ? 13.917 -16.225 -9.308 1.00 42.12 80 ASN A O 1
ATOM 560 N N . ILE A 1 81 ? 14.142 -14.671 -10.924 1.00 44.00 81 ILE A N 1
ATOM 561 C CA . ILE A 1 81 ? 12.960 -14.803 -11.781 1.00 44.00 81 ILE A CA 1
ATOM 562 C C . ILE A 1 81 ? 13.287 -14.045 -13.056 1.00 44.00 81 ILE A C 1
ATOM 564 O O . ILE A 1 81 ? 14.130 -13.123 -12.946 1.00 44.00 81 ILE A O 1
#

Sequence (81 aa):
MAVAIGVAGYLGLNPPGFAAGTVALAFGLAASSIFPALMMGIFSKNINKEGAIAGMIAGIGITLFYVFQHKASCSSPIGNI